Protein AF-A0A2M7IKZ6-F1 (afdb_monomer_lite)

Structure (mmCIF, N/CA/C/O backbone):
data_AF-A0A2M7IKZ6-F1
#
_entry.id   AF-A0A2M7IKZ6-F1
#
loop_
_atom_site.group_PDB
_atom_site.id
_atom_site.type_symbol
_atom_site.label_atom_id
_atom_site.label_alt_id
_atom_site.label_comp_id
_atom_site.label_asym_id
_atom_site.label_entity_id
_atom_site.label_seq_id
_atom_site.pdbx_PDB_ins_code
_atom_site.Cartn_x
_atom_site.Cartn_y
_atom_site.Cartn_z
_atom_site.occupancy
_atom_site.B_iso_or_equiv
_atom_site.auth_seq_id
_atom_site.auth_comp_id
_atom_site.auth_asym_id
_atom_site.auth_atom_id
_atom_site.pdbx_PDB_model_num
ATOM 1 N N . MET A 1 1 ? -19.968 7.261 54.915 1.00 40.41 1 MET A N 1
ATOM 2 C CA . MET A 1 1 ? -19.508 7.810 53.620 1.00 40.41 1 MET A CA 1
ATOM 3 C C . MET A 1 1 ? -20.188 7.030 52.508 1.00 40.41 1 MET A C 1
ATOM 5 O O . MET A 1 1 ? -19.862 5.868 52.312 1.00 40.41 1 MET A O 1
ATOM 9 N N . ILE A 1 2 ? -21.183 7.622 51.847 1.00 38.25 2 ILE A N 1
ATOM 10 C CA . ILE A 1 2 ? -21.883 6.994 50.720 1.00 38.25 2 ILE A CA 1
ATOM 11 C C . ILE A 1 2 ? -20.916 7.036 49.532 1.00 38.25 2 ILE A C 1
ATOM 13 O O . ILE A 1 2 ? -20.601 8.117 49.034 1.00 38.25 2 ILE A O 1
ATOM 17 N N . LYS A 1 3 ? -20.372 5.881 49.127 1.00 47.31 3 LYS A N 1
ATOM 18 C CA . LYS A 1 3 ? -19.616 5.763 47.874 1.00 47.31 3 LYS A CA 1
ATOM 19 C C . LYS A 1 3 ? -20.581 6.121 46.749 1.00 47.31 3 LYS A C 1
ATOM 21 O O . LYS A 1 3 ? -21.541 5.401 46.513 1.00 47.31 3 LYS A O 1
ATOM 26 N N . LYS A 1 4 ? -20.347 7.264 46.109 1.00 45.97 4 LYS A N 1
ATOM 27 C CA . LYS A 1 4 ? -21.078 7.697 44.920 1.00 45.97 4 LYS A CA 1
ATOM 28 C C . LYS A 1 4 ? -20.834 6.630 43.851 1.00 45.97 4 LYS A C 1
ATOM 30 O O . LYS A 1 4 ? -19.707 6.507 43.378 1.00 45.97 4 LYS A O 1
ATOM 35 N N . GLU A 1 5 ? -21.841 5.810 43.563 1.00 55.50 5 GLU A N 1
ATOM 36 C CA . GLU A 1 5 ? -21.777 4.821 42.489 1.00 55.50 5 GLU A CA 1
ATOM 37 C C . GLU A 1 5 ? -21.477 5.575 41.194 1.00 55.50 5 GLU A C 1
ATOM 39 O O . GLU A 1 5 ? -22.276 6.386 40.719 1.00 55.50 5 GLU A O 1
ATOM 44 N N . ALA A 1 6 ? -20.259 5.402 40.680 1.00 62.78 6 ALA A N 1
ATOM 45 C CA . ALA A 1 6 ? -19.897 5.930 39.381 1.00 62.78 6 ALA A CA 1
ATOM 46 C C . ALA A 1 6 ? -20.803 5.230 38.373 1.00 62.78 6 ALA A C 1
ATOM 48 O O . ALA A 1 6 ? -20.736 4.012 38.233 1.00 62.78 6 ALA A O 1
ATOM 49 N N . ASN A 1 7 ? -21.688 5.994 37.735 1.00 64.62 7 ASN A N 1
ATOM 50 C CA . ASN A 1 7 ? -22.605 5.456 36.747 1.00 64.62 7 ASN A CA 1
ATOM 51 C C . ASN A 1 7 ? -21.751 4.805 35.640 1.00 64.62 7 ASN A C 1
ATOM 53 O O . ASN A 1 7 ? -21.004 5.522 34.969 1.00 64.62 7 ASN A O 1
ATOM 57 N N . PRO A 1 8 ? -21.783 3.468 35.472 1.00 77.19 8 PRO A N 1
ATOM 58 C CA . PRO A 1 8 ? -20.866 2.775 34.571 1.00 77.19 8 PRO A CA 1
ATOM 59 C C . PRO A 1 8 ? -21.209 3.053 33.106 1.00 77.19 8 PRO A C 1
ATOM 61 O O . PRO A 1 8 ? -20.488 2.643 32.208 1.00 77.19 8 PRO A O 1
ATOM 64 N N . ILE A 1 9 ? -22.317 3.740 32.840 1.00 81.19 9 ILE A N 1
ATOM 65 C CA . ILE A 1 9 ? -22.796 4.050 31.503 1.00 81.19 9 ILE A CA 1
ATOM 66 C C . ILE A 1 9 ? -22.381 5.479 31.155 1.00 81.19 9 ILE A C 1
ATOM 68 O O . ILE A 1 9 ? -22.832 6.447 31.767 1.00 81.19 9 ILE A O 1
ATOM 72 N N . TYR A 1 10 ? -21.545 5.606 30.130 1.00 84.25 10 TYR A N 1
ATOM 73 C CA . TYR A 1 10 ? -21.246 6.870 29.479 1.00 84.25 10 TYR A CA 1
ATOM 74 C C . TYR A 1 10 ? -22.134 7.030 28.243 1.00 84.25 10 TYR A C 1
ATOM 76 O O . TYR A 1 10 ? -22.061 6.233 27.305 1.00 84.25 10 TYR A O 1
ATOM 84 N N . VAL A 1 11 ? -22.958 8.077 28.230 1.00 86.69 11 VAL A N 1
ATOM 85 C CA . VAL A 1 11 ? -23.774 8.473 27.075 1.00 86.69 11 VAL A CA 1
ATOM 86 C C . VAL A 1 11 ? -23.132 9.700 26.440 1.00 86.69 11 VAL A C 1
ATOM 88 O O . VAL A 1 11 ? -22.916 10.705 27.118 1.00 86.69 11 VAL A O 1
ATOM 91 N N . CYS A 1 12 ? -22.818 9.636 25.145 1.00 86.81 12 CYS A N 1
ATOM 92 C CA . CYS A 1 12 ? -22.283 10.789 24.431 1.00 86.81 12 CYS A CA 1
ATOM 93 C C . CYS A 1 12 ? -23.334 11.916 24.384 1.00 86.81 12 CYS A C 1
ATOM 95 O O . CYS A 1 12 ? -24.422 11.691 23.845 1.00 86.81 12 CYS A O 1
ATOM 97 N N . PRO A 1 13 ? -23.024 13.125 24.893 1.00 88.88 13 PRO A N 1
ATOM 98 C CA . PRO A 1 13 ? -23.985 14.225 24.936 1.00 88.88 13 PRO A CA 1
ATOM 99 C C . PRO A 1 13 ? -24.285 14.811 23.548 1.00 88.88 13 PRO A C 1
ATOM 101 O O . PRO A 1 13 ? -25.369 15.343 23.348 1.00 88.88 13 PRO A O 1
ATOM 104 N N . GLU A 1 14 ? -23.364 14.691 22.585 1.00 90.12 14 GLU A N 1
ATOM 105 C CA . GLU A 1 14 ? -23.515 15.274 21.240 1.00 90.12 14 GLU A CA 1
ATOM 106 C C . GLU A 1 14 ? -24.559 14.537 20.393 1.00 90.12 14 GLU A C 1
ATOM 108 O O . GLU A 1 14 ? -25.351 15.156 19.692 1.00 90.12 14 GLU A O 1
ATOM 113 N N . CYS A 1 15 ? -24.574 13.205 20.468 1.00 88.69 15 CYS A N 1
ATOM 114 C CA . CYS A 1 15 ? -25.505 12.361 19.715 1.00 88.69 15 CYS A CA 1
ATOM 115 C C . CYS A 1 15 ? -26.596 11.740 20.593 1.00 88.69 15 CYS A C 1
ATOM 117 O O . CYS A 1 15 ? -27.297 10.841 20.138 1.00 88.69 15 CYS A O 1
ATOM 119 N N . ALA A 1 16 ? -26.700 12.151 21.862 1.00 88.25 16 ALA A N 1
ATOM 120 C CA . ALA A 1 16 ? -27.622 11.583 22.849 1.00 88.25 16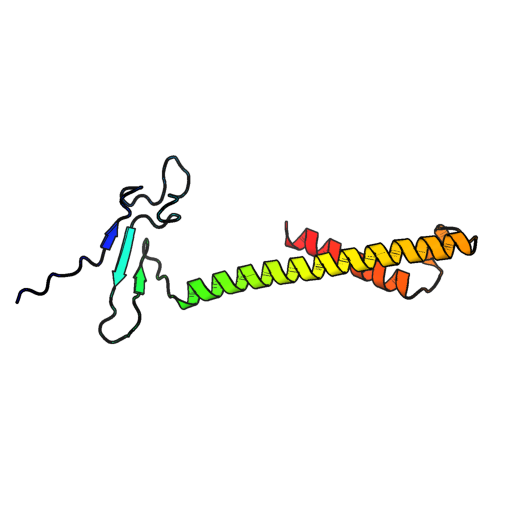 ALA A CA 1
ATOM 121 C C . ALA A 1 16 ? -27.601 10.037 22.904 1.00 88.25 16 ALA A C 1
ATOM 123 O O . ALA A 1 16 ? -28.626 9.390 23.104 1.00 88.25 16 ALA A O 1
ATOM 124 N N . GLY A 1 17 ? -26.429 9.429 22.695 1.00 84.44 17 GLY A N 1
ATOM 125 C CA . GLY A 1 17 ? -26.271 7.973 22.684 1.00 84.44 17 GLY A CA 1
ATOM 126 C C . GLY A 1 17 ? -26.544 7.268 21.348 1.00 84.44 17 GLY A C 1
ATOM 127 O O . GLY A 1 17 ? -26.278 6.073 21.244 1.00 84.44 17 GLY A O 1
ATOM 128 N N . LEU A 1 18 ? -26.997 7.973 20.308 1.00 84.94 18 LEU A N 1
ATOM 129 C CA . LEU A 1 18 ? -27.330 7.381 19.003 1.00 84.94 18 LEU A CA 1
ATOM 130 C C . LEU A 1 18 ? -26.096 6.921 18.210 1.00 84.94 18 LEU A C 1
ATOM 132 O O . LEU A 1 18 ? -26.193 6.044 17.359 1.00 84.94 18 LEU A O 1
ATOM 136 N N . GLY A 1 19 ? -24.928 7.512 18.473 1.00 85.44 19 GLY A N 1
ATOM 137 C CA . GLY A 1 19 ? -23.681 7.234 17.752 1.00 85.44 19 GLY A CA 1
ATOM 138 C C . GLY A 1 19 ? -23.575 7.928 16.391 1.00 85.44 19 GLY A C 1
ATOM 139 O O . GLY A 1 19 ? -22.467 8.100 15.892 1.00 85.44 19 GLY A O 1
ATOM 140 N N . ASN A 1 20 ? -24.676 8.424 15.832 1.00 89.81 20 ASN A N 1
ATOM 141 C CA . ASN A 1 20 ? -24.701 9.185 14.588 1.00 89.81 20 ASN A CA 1
ATOM 142 C C . ASN A 1 20 ? -25.384 10.552 14.767 1.00 89.81 20 ASN A C 1
ATOM 144 O O . ASN A 1 20 ? -26.156 10.769 15.699 1.00 89.81 20 ASN A O 1
ATOM 148 N N . ILE A 1 21 ? -25.052 11.490 13.882 1.00 89.62 21 ILE A N 1
ATOM 149 C CA . ILE A 1 21 ? -25.712 12.792 13.745 1.00 89.62 21 ILE A CA 1
ATOM 150 C C . ILE A 1 21 ? -25.925 13.003 12.245 1.00 89.62 21 ILE A C 1
ATOM 152 O O . ILE A 1 21 ? -24.968 12.992 11.473 1.00 89.62 21 ILE A O 1
ATOM 156 N N . ASN A 1 22 ? -27.181 13.165 11.817 1.00 89.44 22 ASN A N 1
ATOM 157 C CA . ASN A 1 22 ? -27.554 13.376 10.408 1.00 89.44 22 ASN A CA 1
ATOM 158 C C . ASN A 1 22 ? -27.016 12.300 9.440 1.00 89.44 22 ASN A C 1
ATOM 160 O O . ASN A 1 22 ? -26.583 12.609 8.333 1.00 89.44 22 ASN A O 1
ATOM 164 N N . GLY A 1 23 ? -27.016 11.032 9.863 1.00 86.25 23 GLY A N 1
ATOM 165 C CA . GLY A 1 23 ? -26.574 9.902 9.034 1.00 86.25 23 GLY A CA 1
ATOM 166 C C . GLY A 1 23 ? -25.055 9.734 8.909 1.00 86.25 23 GLY A C 1
ATOM 167 O O . GLY A 1 23 ? -24.611 8.765 8.300 1.00 86.25 23 GLY A O 1
ATOM 168 N N . ALA A 1 24 ? -24.260 10.619 9.513 1.00 88.25 24 ALA A N 1
ATOM 169 C CA . ALA A 1 24 ? -22.815 10.465 9.652 1.00 88.25 24 ALA A CA 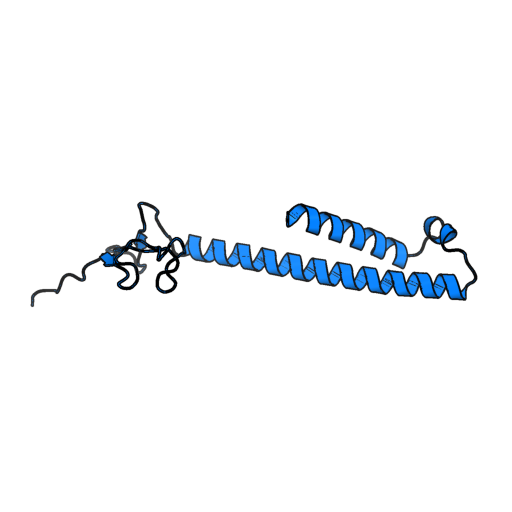1
ATOM 170 C C . ALA A 1 24 ? -22.444 10.065 11.088 1.00 88.25 24 ALA A C 1
ATOM 172 O O . ALA A 1 24 ? -23.164 10.391 12.036 1.00 88.25 24 ALA A O 1
ATOM 173 N N . ASP A 1 25 ? -21.308 9.388 11.261 1.00 90.00 25 ASP A N 1
ATOM 174 C CA . ASP A 1 25 ? -20.782 9.071 12.592 1.00 90.00 25 ASP A CA 1
ATOM 175 C C . ASP A 1 25 ? -20.585 10.356 13.409 1.00 90.00 25 ASP A C 1
ATOM 177 O O . ASP A 1 25 ? -20.019 11.347 12.933 1.00 90.00 25 ASP A O 1
ATOM 181 N N . CYS A 1 26 ? -21.043 10.341 14.662 1.00 87.12 26 CYS A N 1
ATOM 182 C CA . CYS A 1 26 ? -20.852 11.453 15.587 1.00 87.12 26 CYS A CA 1
ATOM 183 C C . CYS A 1 26 ? -19.353 11.718 15.760 1.00 87.12 26 CYS A C 1
ATOM 185 O O . CYS A 1 26 ? -18.596 10.812 16.106 1.00 87.12 26 CYS A O 1
ATOM 187 N N . LYS A 1 27 ? -18.912 12.960 15.537 1.00 88.12 27 LYS A N 1
ATOM 188 C CA . LYS A 1 27 ? -17.486 13.313 15.575 1.00 88.12 27 LYS A CA 1
ATOM 189 C C . LYS A 1 27 ? -16.902 13.209 16.982 1.00 88.12 27 LYS A C 1
ATOM 191 O O . LYS A 1 27 ? -15.735 12.846 17.112 1.00 88.12 27 LYS A O 1
ATOM 196 N N . GLN A 1 28 ? -17.695 13.470 18.024 1.00 86.12 28 GLN A N 1
ATOM 197 C CA . GLN A 1 28 ? -17.217 13.413 19.404 1.00 86.12 28 GLN A CA 1
ATOM 198 C C . GLN A 1 28 ? -17.045 11.985 19.934 1.00 86.12 28 GLN A C 1
ATOM 200 O O . GLN A 1 28 ? -16.082 11.725 20.652 1.00 86.12 28 GLN A O 1
ATOM 205 N N . CYS A 1 29 ? -17.936 11.049 19.587 1.00 82.94 29 CYS A N 1
ATOM 206 C CA . CYS A 1 29 ? -17.824 9.647 20.023 1.00 82.94 29 CYS A CA 1
ATOM 207 C C . CYS A 1 29 ? -17.373 8.671 18.927 1.00 82.94 29 CYS A C 1
ATOM 209 O O . CYS A 1 29 ? -17.266 7.478 19.195 1.00 82.94 29 CYS A O 1
ATOM 211 N N . ALA A 1 30 ? -17.109 9.149 17.709 1.00 85.69 30 ALA A N 1
ATOM 212 C CA . ALA A 1 30 ? -16.707 8.347 16.551 1.00 85.69 30 ALA A CA 1
ATOM 213 C C . ALA A 1 30 ? -17.611 7.119 16.305 1.00 85.69 30 ALA A C 1
ATOM 215 O O . ALA A 1 30 ? -17.112 6.013 16.099 1.00 85.69 30 ALA A O 1
ATOM 216 N N . GLY A 1 31 ? -18.935 7.290 16.397 1.00 83.88 31 GLY A N 1
ATOM 217 C CA . GLY A 1 31 ? -19.898 6.192 16.215 1.00 83.88 31 GLY A CA 1
ATOM 218 C C . GLY A 1 31 ? -20.297 5.448 17.499 1.00 83.88 31 GLY A C 1
ATOM 219 O O . GLY A 1 31 ? -21.235 4.650 17.488 1.00 83.88 31 GLY A O 1
ATOM 220 N N . LEU A 1 32 ? -19.616 5.693 18.626 1.00 82.94 32 LEU A N 1
ATOM 221 C CA . LEU A 1 32 ? -19.770 4.894 19.848 1.00 82.94 32 LEU A CA 1
ATOM 222 C C . LEU A 1 32 ? -21.009 5.204 20.699 1.00 82.94 32 LEU A C 1
ATOM 224 O O . LEU A 1 32 ? -21.285 4.429 21.596 1.00 82.94 32 LEU A O 1
ATOM 228 N N . GLY A 1 33 ? -21.755 6.287 20.492 1.00 85.56 33 GLY A N 1
ATOM 229 C CA . GLY A 1 33 ? -23.057 6.523 21.143 1.00 85.56 33 GLY A CA 1
ATOM 230 C C . GLY A 1 33 ? -23.094 6.333 22.672 1.00 85.56 33 GLY A C 1
ATOM 231 O O . GLY A 1 33 ? -22.861 7.281 23.424 1.00 85.56 33 GLY A O 1
ATOM 232 N N . VAL A 1 34 ? -23.426 5.118 23.124 1.00 84.06 34 VAL A N 1
ATOM 233 C CA . VAL A 1 34 ? -23.436 4.680 24.527 1.00 84.06 34 VAL A CA 1
ATOM 234 C C . VAL A 1 34 ? -22.356 3.626 24.778 1.00 84.06 34 VAL A C 1
ATOM 236 O O . VAL A 1 34 ? -22.287 2.613 24.079 1.00 84.06 34 VAL A O 1
ATOM 239 N N . VAL A 1 35 ? -21.562 3.818 25.831 1.00 82.06 35 VAL A N 1
ATOM 240 C CA . VAL A 1 35 ? -20.524 2.873 26.257 1.00 82.06 35 VAL A CA 1
ATOM 241 C C . VAL A 1 35 ? -20.727 2.507 27.722 1.00 82.06 35 VAL A C 1
ATOM 243 O O . VAL A 1 35 ? -20.859 3.380 28.574 1.00 82.06 35 VAL A O 1
ATOM 246 N N . LEU A 1 36 ? -20.718 1.213 28.026 1.00 78.56 36 LEU A N 1
ATOM 247 C CA . LEU A 1 36 ? -20.682 0.701 29.390 1.00 78.56 36 LEU A CA 1
ATOM 248 C C . LEU A 1 36 ? -19.218 0.436 29.774 1.00 78.56 36 LEU A C 1
ATOM 250 O O . LEU A 1 36 ? -18.543 -0.402 29.178 1.00 78.56 36 LEU A O 1
ATOM 254 N N . VAL A 1 37 ? -18.733 1.180 30.759 1.00 72.75 37 VAL A N 1
ATOM 255 C CA . VAL A 1 37 ? -17.411 1.081 31.371 1.00 72.75 37 VAL A CA 1
ATOM 256 C C . VAL A 1 37 ? -17.541 0.229 32.628 1.00 72.75 37 VAL A C 1
ATOM 258 O O . VAL A 1 37 ? -17.995 0.702 33.669 1.00 72.75 37 VAL A O 1
ATOM 261 N N . LEU A 1 38 ? -17.145 -1.038 32.537 1.00 68.62 38 LEU A N 1
ATOM 262 C CA . LEU A 1 38 ? -17.074 -1.917 33.700 1.00 68.62 38 LEU A CA 1
ATOM 263 C C . LEU A 1 38 ? -15.649 -1.879 34.259 1.00 68.62 38 LEU A C 1
ATOM 265 O O . LEU A 1 38 ? -14.687 -2.267 33.593 1.00 68.62 38 LEU A O 1
ATOM 269 N N . GLU A 1 39 ? -15.510 -1.410 35.500 1.00 62.66 39 GLU A N 1
ATOM 270 C CA . GLU A 1 39 ? -14.329 -1.723 36.307 1.00 62.66 39 GLU A CA 1
ATOM 271 C C . GLU A 1 39 ? -14.452 -3.185 36.739 1.00 62.66 39 GLU A C 1
ATOM 273 O O . GLU A 1 39 ? -15.261 -3.533 37.600 1.00 62.66 39 GLU A O 1
ATOM 278 N N . ALA A 1 40 ? -13.690 -4.065 36.089 1.00 55.84 40 ALA A N 1
ATOM 279 C CA . ALA A 1 40 ? -13.656 -5.471 36.450 1.00 55.84 40 ALA A CA 1
ATOM 280 C C . ALA A 1 40 ? -13.017 -5.602 37.840 1.00 55.84 40 ALA A C 1
ATOM 282 O O . ALA A 1 40 ? -11.816 -5.398 38.018 1.00 55.84 40 ALA A O 1
ATOM 283 N N . VAL A 1 41 ? -13.833 -5.930 38.843 1.00 47.62 41 VAL A N 1
ATOM 284 C CA . VAL A 1 41 ? -13.397 -6.155 40.226 1.00 47.62 41 VAL A CA 1
ATOM 285 C C . VAL A 1 41 ? -12.331 -7.259 40.233 1.00 47.62 41 VAL A C 1
ATOM 287 O O . VAL A 1 41 ? -12.643 -8.429 40.043 1.00 47.62 41 VAL A O 1
ATOM 290 N N . GLY A 1 42 ? -11.062 -6.876 40.413 1.00 48.47 42 GLY A N 1
ATOM 291 C CA . GLY A 1 42 ? -9.913 -7.791 40.485 1.00 48.47 42 GLY A CA 1
ATOM 292 C C . GLY A 1 42 ? -8.919 -7.714 39.318 1.00 48.47 42 GLY A C 1
ATOM 293 O O . GLY A 1 42 ? -7.802 -8.208 39.456 1.00 48.47 42 GLY A O 1
ATOM 294 N N . LEU A 1 43 ? -9.254 -7.047 38.211 1.00 46.44 43 LEU A N 1
ATOM 295 C CA . LEU A 1 43 ? -8.336 -6.784 37.098 1.00 46.44 43 LEU A CA 1
ATOM 296 C C . LEU A 1 43 ? -8.073 -5.277 37.015 1.00 46.44 43 LEU A C 1
ATOM 298 O O . LEU A 1 43 ? -8.994 -4.471 37.014 1.00 46.44 43 LEU A O 1
ATOM 302 N N . LYS A 1 44 ? -6.800 -4.873 36.927 1.00 55.97 44 LYS A N 1
ATOM 303 C CA . LYS A 1 44 ? -6.390 -3.458 36.781 1.00 55.97 44 LYS A CA 1
ATOM 304 C C . LYS A 1 44 ? -6.894 -2.786 35.489 1.00 55.97 44 LYS A C 1
ATOM 306 O O . LYS A 1 44 ? -6.626 -1.604 35.283 1.00 55.97 44 LYS A O 1
ATOM 311 N N . GLU A 1 45 ? -7.582 -3.512 34.613 1.00 57.06 45 GLU A N 1
ATOM 312 C CA . GLU A 1 45 ? -7.997 -3.041 33.296 1.00 57.06 45 GLU A CA 1
ATOM 313 C C . GLU A 1 45 ? -9.503 -2.759 33.250 1.00 57.06 45 GLU A C 1
ATOM 315 O O . GLU A 1 45 ? -10.321 -3.532 33.746 1.00 57.06 45 GLU A O 1
ATOM 320 N N . LYS A 1 46 ? -9.867 -1.622 32.646 1.00 64.88 46 LYS A N 1
ATOM 321 C CA . LYS A 1 46 ? -11.259 -1.215 32.425 1.00 64.88 46 LYS A CA 1
ATOM 322 C C . LYS A 1 46 ? -11.773 -1.868 31.148 1.00 64.88 46 LYS A C 1
ATOM 324 O O . LYS A 1 46 ? -11.180 -1.675 30.086 1.00 64.88 46 LYS A O 1
ATOM 329 N N . GLU A 1 47 ? -12.876 -2.602 31.235 1.00 67.62 47 GLU A N 1
ATOM 330 C CA . GLU A 1 47 ? -13.532 -3.174 30.062 1.00 67.62 47 GLU A CA 1
ATOM 331 C C . GLU A 1 47 ? -14.584 -2.203 29.514 1.00 67.62 47 GLU A C 1
ATOM 333 O O . GLU A 1 47 ? -15.378 -1.629 30.263 1.00 67.62 47 GLU A O 1
ATOM 338 N N . LEU A 1 48 ? -14.596 -2.026 28.190 1.00 69.00 48 LEU A N 1
ATOM 339 C CA . LEU A 1 48 ? -15.561 -1.184 27.486 1.00 69.00 48 LEU A CA 1
ATOM 340 C C . LEU A 1 48 ? -16.509 -2.066 26.666 1.00 69.00 48 LEU A C 1
ATOM 342 O O . LEU A 1 48 ? -16.083 -2.872 25.832 1.00 69.00 48 LEU A O 1
ATOM 346 N N . TYR A 1 49 ? -17.804 -1.888 26.892 1.00 69.19 49 TYR A N 1
ATOM 347 C CA . TYR A 1 49 ? -18.884 -2.590 26.212 1.00 69.19 49 TYR A CA 1
ATOM 348 C C . TYR A 1 49 ? -19.696 -1.595 25.376 1.00 69.19 49 TYR A C 1
ATOM 350 O O . TYR A 1 49 ? -20.104 -0.546 25.868 1.00 69.19 49 TYR A O 1
ATOM 358 N N . TYR A 1 50 ? -19.948 -1.936 24.113 1.00 73.12 50 TYR A N 1
ATOM 359 C CA . TYR A 1 50 ? -20.756 -1.148 23.174 1.00 73.12 50 TYR A CA 1
ATOM 360 C C . TYR A 1 50 ? -21.652 -2.110 22.376 1.00 73.12 50 TYR A C 1
ATOM 362 O O . TYR A 1 50 ? -21.136 -3.063 21.792 1.00 73.12 50 TYR A O 1
ATOM 370 N N . TRP A 1 51 ? -22.981 -1.913 22.393 1.00 68.81 51 TRP A N 1
ATOM 371 C CA . TRP A 1 51 ? -24.007 -2.733 21.697 1.00 68.81 51 TRP A CA 1
ATOM 372 C C . TRP A 1 51 ? -23.771 -4.254 21.759 1.00 68.81 51 TRP A C 1
ATOM 374 O O . TRP A 1 51 ? -23.834 -4.961 20.754 1.00 68.81 51 TRP A O 1
ATOM 384 N N . GLY A 1 52 ? -23.424 -4.766 22.944 1.00 62.97 52 GLY A N 1
ATOM 385 C CA . GLY A 1 52 ? -23.183 -6.198 23.159 1.00 62.97 52 GLY A CA 1
ATOM 386 C C . GLY A 1 52 ? -21.854 -6.735 22.608 1.00 62.97 52 GLY A C 1
ATOM 387 O O . GLY A 1 52 ? -21.589 -7.931 22.718 1.00 62.97 52 GLY A O 1
ATOM 388 N N . ARG A 1 53 ? -20.975 -5.889 22.054 1.00 59.47 53 ARG A N 1
ATOM 389 C CA . ARG A 1 53 ? -19.617 -6.280 21.646 1.00 59.47 53 ARG A CA 1
ATOM 390 C C . ARG A 1 53 ? -18.592 -5.870 22.704 1.00 59.47 53 ARG A C 1
ATOM 392 O O . ARG A 1 53 ? -18.503 -4.707 23.090 1.00 59.47 53 ARG A O 1
ATOM 399 N N . LYS A 1 54 ? -17.780 -6.843 23.134 1.00 62.81 54 LYS A N 1
ATOM 400 C CA . LYS A 1 54 ? -16.626 -6.634 24.021 1.00 62.81 54 LYS A CA 1
ATOM 401 C C . LYS A 1 54 ? -15.482 -5.978 23.246 1.00 62.81 54 LYS A C 1
ATOM 403 O O . LYS A 1 54 ? -14.898 -6.608 22.356 1.00 62.81 54 LYS A O 1
ATOM 408 N N . LEU A 1 55 ? -15.142 -4.737 23.585 1.00 66.81 55 LEU A N 1
ATOM 409 C CA . LEU A 1 55 ? -13.940 -4.062 23.097 1.00 66.81 55 LEU A CA 1
ATOM 410 C C . LEU A 1 55 ? -12.813 -4.288 24.106 1.00 66.81 55 LEU A C 1
ATOM 412 O O . LEU A 1 55 ? -12.601 -3.502 25.022 1.00 66.81 55 LEU A O 1
ATOM 416 N N . SER A 1 56 ? -12.079 -5.387 23.925 1.00 73.00 56 SER A N 1
ATOM 417 C CA . SER A 1 56 ? -10.807 -5.569 24.625 1.00 73.00 56 SER A CA 1
ATOM 418 C C . SER A 1 56 ? -9.780 -4.583 24.068 1.00 73.00 56 SER A C 1
ATOM 420 O O . SER A 1 56 ? -9.682 -4.407 22.847 1.00 73.00 56 SER A O 1
ATOM 422 N N . TYR A 1 57 ? -8.987 -3.975 24.950 1.00 76.19 57 TYR A N 1
ATOM 423 C CA . TYR A 1 57 ? -7.874 -3.102 24.578 1.00 76.19 57 TYR A CA 1
ATOM 424 C C . TYR A 1 57 ? -6.947 -3.758 23.539 1.00 76.19 57 TYR A C 1
ATOM 426 O O . TYR A 1 57 ? -6.551 -3.115 22.564 1.00 76.19 57 TYR A O 1
ATOM 434 N N . PHE A 1 58 ? -6.707 -5.069 23.663 1.00 74.62 58 PHE A N 1
ATOM 435 C CA . PHE A 1 58 ? -5.912 -5.845 22.709 1.00 74.62 58 PHE A CA 1
ATOM 436 C C . PHE A 1 58 ? -6.485 -5.814 21.288 1.00 74.62 58 PHE A C 1
ATOM 438 O O . PHE A 1 58 ? -5.733 -5.599 20.340 1.00 74.62 58 PHE A O 1
ATOM 445 N N . LYS A 1 59 ? -7.812 -5.914 21.128 1.00 73.94 59 LYS A N 1
ATOM 446 C CA . LYS A 1 59 ? -8.464 -5.844 19.806 1.00 73.94 59 LYS A CA 1
ATOM 447 C C . LYS A 1 59 ? -8.345 -4.462 19.168 1.00 73.94 59 LYS A C 1
ATO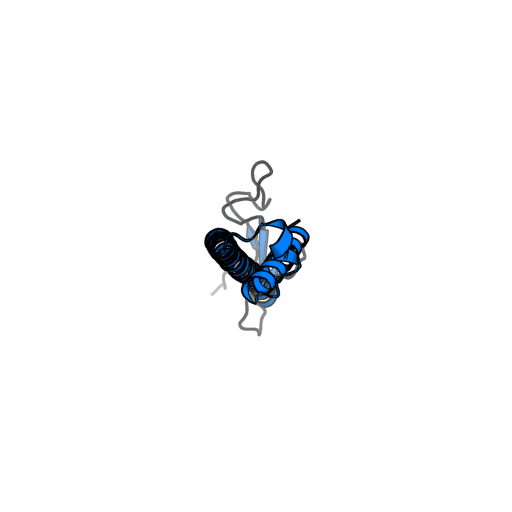M 449 O O . LYS A 1 59 ? -8.234 -4.343 17.949 1.00 73.94 59 LYS A O 1
ATOM 454 N N . ILE A 1 60 ? -8.372 -3.400 19.974 1.00 79.19 60 ILE A N 1
ATOM 455 C CA . ILE A 1 60 ? -8.163 -2.030 19.479 1.00 79.19 60 ILE A CA 1
ATOM 456 C C . ILE A 1 60 ? -6.719 -1.875 18.987 1.00 79.19 60 ILE A C 1
ATOM 458 O O . ILE A 1 60 ? -6.473 -1.280 17.934 1.00 79.19 60 ILE A O 1
ATOM 462 N N . LEU A 1 61 ? -5.764 -2.428 19.734 1.00 81.94 61 LEU A N 1
ATOM 463 C CA . LEU A 1 61 ? -4.342 -2.345 19.422 1.00 81.94 61 LEU A CA 1
ATOM 464 C C . LEU A 1 61 ? -3.972 -3.174 18.182 1.00 81.94 61 LEU A C 1
ATOM 466 O O . LEU A 1 61 ? -3.218 -2.697 17.334 1.00 81.94 61 LEU A O 1
ATOM 470 N N . GLU A 1 62 ? -4.568 -4.356 18.035 1.00 86.19 62 GLU A N 1
ATOM 471 C CA . GLU A 1 62 ? -4.453 -5.224 16.860 1.00 86.19 62 GLU A CA 1
ATOM 472 C C . GLU A 1 62 ? -4.933 -4.511 15.592 1.00 86.19 62 GLU A C 1
ATOM 474 O O . GLU A 1 62 ? -4.154 -4.335 14.656 1.00 86.19 62 GLU A O 1
ATOM 479 N N . LYS A 1 63 ? -6.150 -3.951 15.604 1.00 80.12 63 LYS A N 1
ATOM 480 C CA . LYS A 1 63 ? -6.683 -3.189 14.460 1.00 80.12 63 LYS A CA 1
ATOM 481 C C . LYS A 1 63 ? -5.816 -1.988 14.082 1.00 80.12 63 LYS A C 1
ATOM 483 O O . LYS A 1 63 ? -5.628 -1.695 12.898 1.00 80.12 63 LYS A O 1
ATOM 488 N N . ARG A 1 64 ? -5.266 -1.268 15.070 1.00 85.19 64 ARG A N 1
ATOM 489 C CA . ARG A 1 64 ? -4.329 -0.159 14.807 1.00 85.19 64 ARG A CA 1
ATOM 490 C C . ARG A 1 64 ? -3.035 -0.658 14.164 1.00 85.19 64 ARG A C 1
ATOM 492 O O . ARG A 1 64 ? -2.519 0.005 13.262 1.00 85.19 64 ARG A O 1
ATOM 499 N N . ARG A 1 65 ? -2.518 -1.810 14.602 1.00 87.31 65 ARG A N 1
ATOM 500 C CA . ARG A 1 65 ? -1.307 -2.426 14.048 1.00 87.31 65 ARG A CA 1
ATOM 501 C C . ARG A 1 65 ? -1.533 -2.900 12.615 1.00 87.31 65 ARG A C 1
ATOM 503 O O . ARG A 1 65 ? -0.725 -2.560 11.757 1.00 87.31 65 ARG A O 1
ATOM 510 N N . GLU A 1 66 ? -2.639 -3.581 12.333 1.00 89.12 66 GLU A N 1
ATOM 511 C CA . GLU A 1 66 ? -2.995 -4.017 10.976 1.00 89.12 66 GLU A CA 1
ATOM 512 C C . GLU A 1 66 ? -3.067 -2.845 9.996 1.00 89.12 66 GLU A C 1
ATOM 514 O O . GLU A 1 66 ? -2.477 -2.896 8.914 1.00 89.12 66 GLU A O 1
ATOM 519 N N . ARG A 1 67 ? -3.734 -1.748 10.389 1.00 86.81 67 ARG A N 1
ATOM 520 C CA . ARG A 1 67 ? -3.821 -0.544 9.551 1.00 86.81 67 ARG A CA 1
ATOM 521 C C . ARG A 1 67 ? -2.436 0.052 9.291 1.00 86.81 67 ARG A C 1
ATOM 523 O O . ARG A 1 67 ? -2.141 0.418 8.157 1.00 86.81 67 ARG A O 1
ATOM 530 N N . ARG A 1 68 ? -1.567 0.108 10.307 1.00 88.62 68 ARG A N 1
ATOM 531 C CA . ARG A 1 68 ? -0.199 0.627 10.157 1.00 88.62 68 ARG A CA 1
ATOM 532 C C . ARG A 1 68 ? 0.658 -0.262 9.254 1.00 88.62 68 ARG A C 1
ATOM 534 O O . ARG A 1 68 ? 1.344 0.266 8.389 1.00 88.62 68 ARG A O 1
ATOM 541 N N . ILE A 1 69 ? 0.589 -1.585 9.414 1.00 91.25 69 ILE A N 1
ATOM 542 C CA . ILE A 1 69 ? 1.315 -2.542 8.562 1.00 91.25 69 ILE A CA 1
ATOM 543 C C . ILE A 1 69 ? 0.868 -2.400 7.108 1.00 91.25 69 ILE A C 1
ATOM 545 O O . ILE A 1 69 ? 1.709 -2.355 6.218 1.00 91.25 69 ILE A O 1
ATOM 549 N N . ARG A 1 70 ? -0.440 -2.269 6.856 1.00 87.94 70 ARG A N 1
ATOM 550 C CA . ARG A 1 70 ? -0.960 -2.074 5.497 1.00 87.94 70 ARG A CA 1
ATOM 551 C C . ARG A 1 70 ? -0.417 -0.796 4.856 1.00 87.94 70 ARG A C 1
ATOM 553 O O . ARG A 1 70 ? 0.040 -0.844 3.722 1.00 87.94 70 ARG A O 1
ATOM 560 N N . VAL A 1 71 ? -0.428 0.319 5.588 1.00 89.50 71 VAL A N 1
ATOM 561 C CA . VAL A 1 71 ? 0.121 1.595 5.100 1.00 89.50 71 VAL A CA 1
ATOM 562 C C . VAL A 1 71 ? 1.623 1.485 4.831 1.00 89.50 71 VAL A C 1
ATOM 564 O O . VAL A 1 71 ? 2.077 1.928 3.782 1.00 89.50 71 VAL A O 1
ATOM 567 N N . LEU A 1 72 ? 2.382 0.854 5.732 1.00 93.19 72 LEU A N 1
ATOM 568 C CA . LEU A 1 72 ? 3.823 0.651 5.556 1.00 93.19 72 LEU A CA 1
ATOM 569 C C . LEU A 1 72 ? 4.141 -0.217 4.336 1.00 93.19 72 LEU A C 1
ATOM 571 O O . LEU A 1 72 ? 4.989 0.161 3.536 1.00 93.19 72 LEU A O 1
ATOM 575 N N . LEU A 1 73 ? 3.448 -1.346 4.164 1.00 90.06 73 LEU A N 1
ATOM 576 C CA . LEU A 1 73 ? 3.628 -2.207 2.994 1.00 90.06 73 LEU A CA 1
ATOM 577 C C . LEU A 1 73 ? 3.305 -1.456 1.700 1.00 90.06 73 LEU A C 1
ATOM 579 O O . LEU A 1 73 ? 4.094 -1.510 0.765 1.00 90.06 73 LEU A O 1
ATOM 583 N N . ASN A 1 74 ? 2.196 -0.715 1.659 1.00 87.94 74 ASN A N 1
ATOM 584 C CA . ASN A 1 74 ? 1.835 0.072 0.481 1.00 87.94 74 ASN A CA 1
ATOM 585 C C . ASN A 1 74 ? 2.886 1.148 0.168 1.00 87.94 74 ASN A C 1
ATOM 587 O O . ASN A 1 74 ? 3.245 1.326 -0.991 1.00 87.94 74 ASN A O 1
ATOM 591 N N . ALA A 1 75 ? 3.417 1.827 1.189 1.00 92.25 75 ALA A N 1
ATOM 592 C CA . ALA A 1 75 ? 4.468 2.824 1.012 1.00 92.25 75 ALA A CA 1
ATOM 593 C C . ALA A 1 75 ? 5.777 2.209 0.484 1.00 92.25 75 ALA A C 1
ATOM 595 O O . ALA A 1 75 ? 6.384 2.759 -0.430 1.00 92.25 75 ALA A O 1
ATOM 596 N N . LEU A 1 76 ? 6.196 1.056 1.019 1.00 93.25 76 LEU A N 1
ATOM 597 C CA . LEU A 1 76 ? 7.398 0.353 0.558 1.00 93.25 76 LEU A CA 1
ATOM 598 C C . LEU A 1 76 ? 7.271 -0.108 -0.896 1.00 93.25 76 LEU A C 1
ATOM 600 O O . LEU A 1 76 ? 8.192 0.090 -1.684 1.00 93.25 76 LEU A O 1
ATOM 604 N N . LEU A 1 77 ? 6.127 -0.691 -1.254 1.00 89.19 77 LEU A N 1
ATOM 605 C CA . LEU A 1 77 ? 5.875 -1.160 -2.615 1.00 89.19 77 LEU A CA 1
ATOM 606 C C . LEU A 1 77 ? 5.812 0.019 -3.602 1.00 89.19 77 LEU A C 1
ATOM 608 O O . LEU A 1 77 ? 6.387 -0.069 -4.678 1.00 89.19 77 LEU A O 1
ATOM 612 N N . PHE A 1 78 ? 5.236 1.159 -3.204 1.00 88.81 78 PHE A N 1
ATOM 613 C CA . PHE A 1 78 ? 5.253 2.382 -4.014 1.00 88.81 78 PHE A CA 1
ATOM 614 C C . PHE A 1 78 ? 6.674 2.912 -4.271 1.00 88.81 78 PHE A C 1
ATOM 616 O O . PHE A 1 78 ? 7.013 3.276 -5.395 1.00 88.81 78 PHE A O 1
ATOM 623 N N . ILE A 1 79 ? 7.534 2.925 -3.245 1.00 93.19 79 ILE A N 1
ATOM 624 C CA . ILE A 1 79 ? 8.949 3.301 -3.404 1.00 93.19 79 ILE A CA 1
ATOM 625 C C . ILE A 1 79 ? 9.655 2.331 -4.361 1.00 93.19 79 ILE A C 1
ATOM 627 O O . ILE A 1 79 ? 10.444 2.761 -5.200 1.00 93.19 79 ILE A O 1
ATOM 631 N N . PHE A 1 80 ? 9.355 1.034 -4.269 1.00 92.75 80 PHE A N 1
ATOM 632 C CA . PHE A 1 80 ? 9.909 0.025 -5.168 1.00 92.75 80 PHE A CA 1
ATOM 633 C C . PHE A 1 80 ? 9.493 0.255 -6.631 1.00 92.75 80 PHE A C 1
ATOM 635 O O . PHE A 1 80 ? 10.352 0.234 -7.514 1.00 92.75 80 PHE A O 1
ATOM 642 N N . GLY A 1 81 ? 8.215 0.561 -6.879 1.00 89.62 81 GLY A N 1
ATOM 643 C CA . GLY A 1 81 ? 7.710 0.956 -8.198 1.00 89.62 81 GLY A CA 1
ATOM 644 C C . GLY A 1 81 ? 8.429 2.189 -8.758 1.00 89.62 81 GLY A C 1
ATOM 645 O O . GLY A 1 81 ? 8.901 2.173 -9.896 1.00 89.62 81 GLY A O 1
ATOM 646 N N . LEU A 1 82 ? 8.631 3.228 -7.935 1.00 92.31 82 LEU A N 1
ATOM 647 C CA . LEU A 1 82 ? 9.388 4.428 -8.326 1.00 92.31 82 LEU A CA 1
ATOM 648 C C . LEU A 1 82 ? 10.838 4.116 -8.717 1.00 92.31 82 LEU A C 1
ATOM 650 O O . LEU A 1 82 ? 11.327 4.631 -9.723 1.00 92.31 82 LEU A O 1
ATOM 654 N N . ILE A 1 83 ? 11.529 3.273 -7.947 1.00 94.81 83 ILE A N 1
ATOM 655 C CA . ILE A 1 83 ? 12.906 2.864 -8.258 1.00 94.81 83 ILE A CA 1
ATOM 656 C C . ILE A 1 83 ? 12.944 2.103 -9.587 1.00 94.81 83 ILE A C 1
ATOM 658 O O . ILE A 1 83 ? 13.768 2.419 -10.446 1.00 94.81 83 ILE A O 1
ATOM 662 N N . GLY A 1 84 ? 12.040 1.141 -9.787 1.00 91.25 84 GLY A N 1
ATOM 663 C CA . GLY A 1 84 ? 11.953 0.390 -11.039 1.00 91.25 84 GLY A CA 1
ATOM 664 C C . GLY A 1 84 ? 11.667 1.284 -12.247 1.00 91.25 84 GLY A C 1
ATOM 665 O O . GLY A 1 84 ? 12.284 1.123 -13.299 1.00 91.25 84 GLY A O 1
ATOM 666 N N . PHE A 1 85 ? 10.812 2.295 -12.084 1.00 91.44 85 PHE A N 1
ATOM 667 C CA . PHE A 1 85 ? 10.533 3.286 -13.122 1.00 91.44 85 PHE A CA 1
ATOM 668 C C . PHE A 1 85 ? 11.764 4.134 -13.484 1.00 91.44 85 PHE A C 1
ATOM 670 O O . PHE A 1 85 ? 12.047 4.348 -14.663 1.00 91.44 85 PHE A O 1
ATOM 677 N N . LEU A 1 86 ? 12.547 4.576 -12.496 1.00 95.06 86 LEU A N 1
ATOM 678 C CA . LEU A 1 86 ? 13.7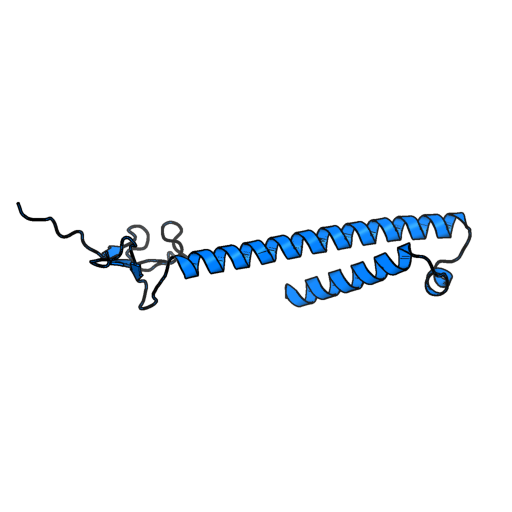97 5.303 -12.750 1.00 95.06 86 LEU A CA 1
ATOM 679 C C . LEU A 1 86 ? 14.832 4.432 -13.478 1.00 95.06 86 LEU A C 1
ATOM 681 O O . LEU A 1 86 ? 15.519 4.914 -14.383 1.00 95.06 86 LEU A O 1
ATOM 685 N N . LEU A 1 87 ? 14.925 3.146 -13.125 1.00 92.75 87 LEU A N 1
ATOM 686 C CA . LEU A 1 87 ? 15.801 2.195 -13.813 1.00 92.75 87 LEU A CA 1
ATOM 687 C C . LEU A 1 87 ? 15.377 1.959 -15.265 1.00 92.75 87 LEU A C 1
ATOM 689 O O . LEU A 1 87 ? 16.247 1.857 -16.129 1.00 92.75 87 LEU A O 1
ATOM 693 N N . LEU A 1 88 ? 14.073 1.949 -15.557 1.00 90.44 88 LEU A N 1
ATOM 694 C CA . LEU A 1 88 ? 13.577 1.903 -16.933 1.00 90.44 88 LEU A CA 1
ATOM 695 C C . LEU A 1 88 ? 14.045 3.119 -17.735 1.00 90.44 88 LEU A C 1
ATOM 697 O O . LEU A 1 88 ? 14.567 2.954 -18.832 1.00 90.44 88 LEU A O 1
ATOM 701 N N . ILE A 1 89 ? 13.888 4.333 -17.194 1.00 93.19 89 ILE A N 1
ATOM 702 C CA . ILE A 1 89 ? 14.331 5.564 -17.872 1.00 93.19 89 ILE A CA 1
ATOM 703 C C . ILE A 1 89 ? 15.819 5.474 -18.210 1.00 93.19 89 ILE A C 1
ATOM 705 O O . ILE A 1 89 ? 16.218 5.791 -19.332 1.00 93.19 89 ILE A O 1
ATOM 709 N N . LYS A 1 90 ? 16.632 5.003 -17.260 1.00 93.06 90 LYS A N 1
ATOM 710 C CA . LYS A 1 90 ? 18.060 4.784 -17.484 1.00 93.06 90 LYS A CA 1
ATOM 711 C C . LYS A 1 90 ? 18.312 3.757 -18.592 1.00 93.06 90 LYS A C 1
ATOM 713 O O . LYS A 1 90 ? 19.064 4.052 -19.513 1.00 93.06 90 LYS A O 1
ATOM 718 N N . ALA A 1 91 ? 17.654 2.599 -18.548 1.00 91.00 91 ALA A N 1
ATOM 719 C CA . ALA A 1 91 ? 17.810 1.563 -19.568 1.00 91.00 91 ALA A CA 1
ATOM 720 C C . ALA A 1 91 ? 17.444 2.080 -20.971 1.00 91.00 91 ALA A C 1
ATOM 722 O O . ALA A 1 91 ? 18.170 1.836 -21.931 1.00 91.00 91 ALA A O 1
ATOM 723 N N . LEU A 1 92 ? 16.364 2.860 -21.089 1.00 90.81 92 LEU A N 1
ATOM 724 C CA . LEU A 1 92 ? 15.953 3.486 -22.349 1.00 90.81 92 LEU A CA 1
ATOM 725 C C . LEU A 1 92 ? 16.982 4.503 -22.859 1.00 90.81 92 LEU A C 1
ATOM 727 O O . LEU A 1 92 ? 17.223 4.582 -24.065 1.00 90.81 92 LEU A O 1
ATOM 731 N N . TYR A 1 93 ? 17.592 5.276 -21.958 1.00 93.69 93 TYR A N 1
ATOM 732 C CA . TYR A 1 93 ? 18.657 6.213 -22.307 1.00 93.69 93 TYR A CA 1
ATOM 733 C C . TYR A 1 93 ? 19.899 5.481 -22.830 1.00 93.69 93 TYR A C 1
ATOM 735 O O . TYR A 1 93 ? 20.418 5.840 -23.889 1.00 93.69 93 TYR A O 1
ATOM 743 N N . ASP A 1 94 ? 20.319 4.419 -22.140 1.00 91.12 94 ASP A N 1
ATOM 744 C CA . ASP A 1 94 ? 21.463 3.597 -22.533 1.00 91.12 94 ASP A CA 1
ATOM 745 C C . ASP A 1 94 ? 21.227 2.956 -23.915 1.00 91.12 94 ASP A C 1
ATOM 747 O O . ASP A 1 94 ? 22.071 3.095 -24.803 1.00 91.12 94 ASP A O 1
ATOM 751 N N . LEU A 1 95 ? 20.046 2.369 -24.160 1.00 90.75 95 LEU A N 1
ATOM 752 C CA . LEU A 1 95 ? 19.662 1.819 -25.471 1.00 90.75 95 LEU A CA 1
ATOM 753 C C . LEU A 1 95 ? 19.697 2.874 -26.583 1.00 90.75 95 LEU A C 1
ATOM 755 O O . LEU A 1 95 ? 20.262 2.633 -27.652 1.00 90.75 95 LEU A O 1
ATOM 759 N N . LYS A 1 96 ? 19.129 4.058 -26.320 1.00 92.56 96 LYS A N 1
ATOM 760 C CA . LYS A 1 96 ? 19.118 5.162 -27.284 1.00 92.56 96 LYS A CA 1
ATOM 761 C C . LYS A 1 96 ? 20.536 5.623 -27.615 1.00 92.56 96 LYS A C 1
ATOM 763 O O . LYS A 1 96 ? 20.831 5.872 -28.780 1.00 92.56 96 LYS A O 1
ATOM 768 N N . SER A 1 97 ? 21.411 5.723 -26.614 1.00 93.75 97 SER A N 1
ATOM 769 C CA . SER A 1 97 ? 22.812 6.108 -26.820 1.00 93.75 97 SER A CA 1
ATOM 770 C C . SER A 1 97 ? 23.616 5.063 -27.599 1.00 93.75 97 SER A C 1
ATOM 772 O O . SER A 1 97 ? 24.508 5.427 -28.359 1.00 93.75 97 SER A O 1
ATOM 774 N N . ALA A 1 98 ? 23.253 3.784 -27.481 1.00 92.69 98 ALA A N 1
ATOM 775 C CA . ALA A 1 98 ? 23.854 2.687 -28.231 1.00 92.69 98 ALA A CA 1
ATOM 776 C C . ALA A 1 98 ? 23.308 2.546 -29.668 1.00 92.69 98 ALA A C 1
ATOM 778 O O . ALA A 1 98 ? 23.793 1.708 -30.424 1.00 92.69 98 ALA A O 1
ATOM 779 N N . GLY A 1 99 ? 22.299 3.340 -30.056 1.00 94.06 99 GLY A N 1
ATOM 780 C CA . GLY A 1 99 ? 21.651 3.248 -31.370 1.00 94.06 99 GLY A CA 1
ATOM 781 C C . GLY A 1 99 ? 20.802 1.986 -31.554 1.00 94.06 99 GLY A C 1
ATOM 782 O O . GLY A 1 99 ? 20.484 1.618 -32.683 1.00 94.06 99 GLY A O 1
ATOM 783 N N . ILE A 1 100 ? 20.446 1.318 -30.456 1.00 91.12 100 ILE A N 1
ATOM 784 C CA . ILE A 1 100 ? 19.669 0.080 -30.462 1.00 91.12 100 ILE A CA 1
ATOM 785 C C . ILE A 1 100 ? 18.175 0.426 -30.451 1.00 91.12 100 ILE A C 1
ATOM 787 O O . ILE A 1 100 ? 17.735 1.336 -29.741 1.00 91.12 100 ILE A O 1
ATOM 791 N N . GLY A 1 101 ? 17.376 -0.298 -31.237 1.00 90.88 101 GLY A N 1
ATOM 792 C CA . GLY A 1 101 ? 15.929 -0.111 -31.281 1.00 90.88 101 GLY A CA 1
ATOM 793 C C . GLY A 1 101 ? 15.239 -0.558 -29.988 1.00 90.88 101 GLY A C 1
ATOM 794 O O . GLY A 1 101 ? 15.674 -1.489 -29.317 1.00 90.88 101 GLY A O 1
ATOM 795 N N . LEU A 1 102 ? 14.098 0.057 -29.653 1.00 85.81 102 LEU A N 1
ATOM 796 C CA . LEU A 1 102 ? 13.300 -0.337 -28.478 1.00 85.81 102 LEU A CA 1
ATOM 797 C C . LEU A 1 102 ? 12.822 -1.797 -28.535 1.00 85.81 102 LEU A C 1
ATOM 799 O O . LEU A 1 102 ? 12.666 -2.432 -27.496 1.00 85.81 102 LEU A O 1
ATOM 803 N N . ALA A 1 103 ? 12.606 -2.331 -29.741 1.00 86.75 103 ALA A N 1
ATOM 804 C CA . ALA A 1 103 ? 12.183 -3.716 -29.944 1.00 86.75 103 ALA A CA 1
ATOM 805 C C . ALA A 1 103 ? 13.226 -4.729 -29.439 1.00 86.75 103 ALA A C 1
ATOM 807 O O . ALA A 1 103 ? 12.864 -5.801 -28.954 1.00 86.75 103 ALA A O 1
ATOM 808 N N . ASP A 1 104 ? 14.509 -4.366 -29.472 1.00 86.31 104 ASP A N 1
ATOM 809 C CA . ASP A 1 104 ? 15.597 -5.242 -29.041 1.00 86.31 104 ASP A CA 1
ATOM 810 C C . ASP A 1 104 ? 15.719 -5.314 -27.512 1.00 86.31 104 ASP A C 1
ATOM 812 O O . ASP A 1 104 ? 16.368 -6.219 -26.986 1.00 86.31 104 ASP A O 1
ATOM 816 N N . MET A 1 105 ? 15.039 -4.425 -26.774 1.00 82.56 105 MET A N 1
ATOM 817 C CA . MET A 1 105 ? 15.042 -4.408 -25.306 1.00 82.56 105 MET A CA 1
ATOM 818 C C . MET A 1 105 ? 14.546 -5.730 -24.699 1.00 82.56 105 MET A C 1
ATOM 820 O O . MET A 1 105 ? 14.964 -6.095 -23.603 1.00 82.56 105 MET A O 1
ATOM 824 N N . ILE A 1 106 ? 13.678 -6.459 -25.410 1.00 84.19 106 ILE A N 1
ATOM 825 C CA . ILE A 1 106 ? 13.151 -7.763 -24.973 1.00 84.19 106 ILE A CA 1
ATOM 826 C C . ILE A 1 106 ? 14.221 -8.860 -25.081 1.00 84.19 106 ILE A C 1
ATOM 828 O O . ILE A 1 106 ? 14.255 -9.776 -24.261 1.00 84.19 106 ILE A O 1
ATOM 832 N N . ASN A 1 107 ? 15.112 -8.759 -26.069 1.00 88.25 107 ASN A N 1
ATOM 833 C CA . ASN A 1 107 ? 16.135 -9.769 -26.344 1.00 88.25 107 ASN A CA 1
ATOM 834 C C . ASN A 1 107 ? 17.449 -9.498 -25.601 1.00 88.25 107 ASN A C 1
ATOM 836 O O . ASN A 1 107 ? 18.249 -10.413 -25.389 1.00 88.25 107 ASN A O 1
ATOM 840 N N . ILE A 1 108 ? 17.680 -8.252 -25.189 1.00 84.88 108 ILE A N 1
ATOM 841 C CA . ILE A 1 108 ? 18.884 -7.858 -24.464 1.00 84.88 108 ILE A CA 1
ATOM 842 C C . ILE A 1 108 ? 18.732 -8.221 -22.989 1.00 84.88 108 ILE A C 1
ATOM 844 O O . ILE A 1 108 ? 17.901 -7.679 -22.260 1.00 84.88 108 ILE A O 1
ATOM 848 N N . LYS A 1 109 ? 19.600 -9.123 -22.527 1.00 85.31 109 LYS A N 1
ATOM 849 C CA . LYS A 1 109 ? 19.724 -9.456 -21.108 1.00 85.31 109 LYS A CA 1
ATOM 850 C C . LYS A 1 109 ? 20.368 -8.283 -20.374 1.00 85.31 109 LYS A C 1
ATOM 852 O O . LYS A 1 109 ? 21.586 -8.144 -20.377 1.00 85.31 109 LYS A O 1
ATOM 857 N N . ASN A 1 110 ? 19.540 -7.444 -19.762 1.00 84.12 110 ASN A N 1
ATOM 858 C CA . ASN A 1 110 ? 19.978 -6.348 -18.909 1.00 84.12 110 ASN A CA 1
ATOM 859 C C . ASN A 1 110 ? 19.380 -6.516 -17.506 1.00 84.12 110 ASN A C 1
ATOM 861 O O . ASN A 1 110 ? 18.171 -6.710 -17.354 1.00 84.12 110 ASN A O 1
ATOM 865 N N . GLU A 1 111 ? 20.232 -6.429 -16.486 1.00 87.44 111 GLU A N 1
ATOM 866 C CA . GLU A 1 111 ? 19.840 -6.510 -15.077 1.00 87.44 111 GLU A CA 1
ATOM 867 C C . GLU A 1 111 ? 18.795 -5.440 -14.725 1.00 87.44 111 GLU A C 1
ATOM 869 O O . GLU A 1 111 ? 17.840 -5.719 -14.000 1.00 87.44 111 GLU A O 1
ATOM 874 N N . TYR A 1 112 ? 18.900 -4.242 -15.311 1.00 85.94 112 TYR A N 1
ATOM 875 C CA . TYR A 1 112 ? 17.950 -3.152 -15.074 1.00 85.94 112 TYR A CA 1
ATOM 876 C C . TYR A 1 112 ? 16.549 -3.463 -15.611 1.00 85.94 112 TYR A C 1
ATOM 878 O O . TYR A 1 112 ? 15.555 -3.179 -14.943 1.00 85.94 112 TYR A O 1
ATOM 886 N N . THR A 1 113 ? 16.460 -4.102 -16.780 1.00 84.62 113 THR A N 1
ATOM 887 C CA . THR A 1 113 ? 15.181 -4.503 -17.381 1.00 84.62 113 THR A CA 1
ATOM 888 C C . THR A 1 113 ? 14.491 -5.575 -16.538 1.00 84.62 113 THR A C 1
ATOM 890 O O . THR A 1 113 ? 13.274 -5.540 -16.375 1.00 84.62 113 THR A O 1
ATOM 893 N N . ALA A 1 114 ? 15.255 -6.497 -15.942 1.00 87.56 114 ALA A N 1
ATOM 894 C CA . ALA A 1 114 ? 14.709 -7.505 -15.034 1.00 87.56 114 ALA A CA 1
ATOM 895 C C . ALA A 1 114 ? 14.121 -6.878 -13.758 1.00 87.56 114 ALA A C 1
ATOM 897 O O . ALA A 1 114 ? 13.012 -7.231 -13.354 1.00 87.56 114 ALA A O 1
ATOM 898 N N . VAL A 1 115 ? 14.827 -5.914 -13.153 1.00 88.56 115 VAL A N 1
ATOM 899 C CA . VAL A 1 115 ? 14.326 -5.183 -11.975 1.00 88.56 115 VAL A CA 1
ATOM 900 C C . VAL A 1 115 ? 13.059 -4.398 -12.312 1.00 88.56 115 VAL A C 1
ATOM 902 O O . VA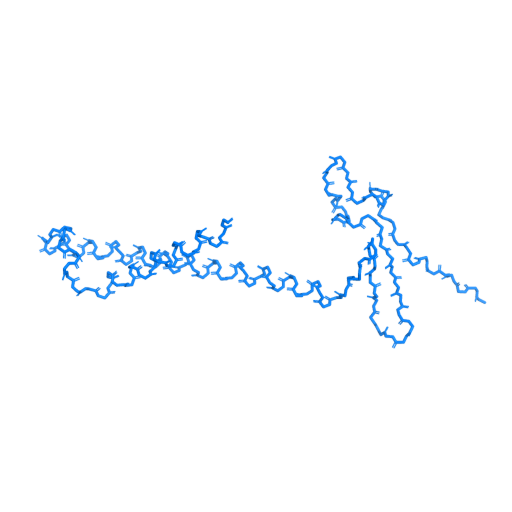L A 1 115 ? 12.123 -4.390 -11.515 1.00 88.56 115 VAL A O 1
ATOM 905 N N . TRP A 1 116 ? 12.984 -3.801 -13.504 1.00 88.62 116 TRP A N 1
ATOM 906 C CA . TRP A 1 116 ? 11.775 -3.120 -13.966 1.00 88.62 116 TRP A CA 1
ATOM 907 C C . TRP A 1 116 ? 10.581 -4.069 -14.151 1.00 88.62 116 TRP A C 1
ATOM 909 O O . TRP A 1 116 ? 9.483 -3.780 -13.679 1.00 88.62 116 TRP A O 1
ATOM 919 N N . TRP A 1 117 ? 10.771 -5.233 -14.780 1.00 88.75 117 TRP A N 1
ATOM 920 C CA . TRP A 1 117 ? 9.690 -6.222 -14.897 1.00 88.75 117 TRP A CA 1
ATOM 921 C C . TRP A 1 117 ? 9.182 -6.677 -13.527 1.00 88.75 117 TRP A C 1
ATOM 923 O O . TRP A 1 117 ? 7.978 -6.840 -13.325 1.00 88.75 117 TRP A O 1
ATOM 933 N N . LEU A 1 118 ? 10.094 -6.836 -12.565 1.00 91.56 118 LEU A N 1
ATOM 934 C CA . LEU A 1 118 ? 9.743 -7.204 -11.199 1.00 91.56 118 LEU A CA 1
ATOM 935 C C . LEU A 1 118 ? 8.986 -6.074 -10.484 1.00 91.56 118 LEU A C 1
ATOM 937 O O . LEU A 1 118 ? 8.003 -6.352 -9.798 1.00 91.56 118 LEU A O 1
ATOM 941 N N . SER A 1 119 ? 9.368 -4.806 -10.684 1.00 91.25 119 SER A N 1
ATOM 942 C CA . SER A 1 119 ? 8.614 -3.664 -10.146 1.00 91.25 119 SER A CA 1
ATOM 943 C C . SER A 1 119 ? 7.216 -3.565 -10.747 1.00 91.25 119 SER A C 1
ATOM 945 O O . SER A 1 119 ? 6.260 -3.324 -10.018 1.00 91.25 119 SER A O 1
ATOM 947 N N . LEU A 1 120 ? 7.071 -3.841 -12.044 1.00 88.94 120 LEU A N 1
ATOM 948 C CA . LEU A 1 120 ? 5.776 -3.833 -12.721 1.00 88.94 120 LEU A CA 1
ATOM 949 C C . LEU A 1 120 ? 4.839 -4.920 -12.169 1.00 88.94 120 LEU A C 1
ATOM 951 O O . LEU A 1 120 ? 3.668 -4.647 -11.905 1.00 88.94 120 LEU A O 1
ATOM 955 N N . LEU A 1 121 ? 5.349 -6.130 -11.917 1.00 91.88 121 LEU A N 1
ATOM 956 C CA . LEU A 1 121 ? 4.578 -7.195 -11.260 1.00 91.88 121 LEU A CA 1
ATOM 957 C C . LEU A 1 121 ? 4.142 -6.808 -9.840 1.00 91.88 121 LEU A C 1
ATOM 959 O O . LEU A 1 121 ? 3.011 -7.087 -9.438 1.00 91.88 121 LEU A O 1
ATOM 963 N N . VAL A 1 122 ? 5.025 -6.149 -9.089 1.00 89.62 122 VAL A N 1
ATOM 964 C CA . VAL A 1 122 ? 4.725 -5.636 -7.747 1.00 89.62 122 VAL A CA 1
ATOM 965 C C . VAL A 1 122 ? 3.614 -4.580 -7.787 1.00 89.62 122 VAL A C 1
ATOM 967 O O . VAL A 1 122 ? 2.686 -4.641 -6.976 1.00 89.62 122 VAL A O 1
ATOM 970 N N . ASP A 1 123 ? 3.659 -3.663 -8.751 1.00 85.38 123 ASP A N 1
ATOM 971 C CA . ASP A 1 123 ? 2.642 -2.622 -8.920 1.00 85.38 123 ASP A CA 1
ATOM 972 C C . ASP A 1 123 ? 1.283 -3.212 -9.327 1.00 85.38 123 ASP A C 1
ATOM 974 O O . ASP A 1 123 ? 0.245 -2.828 -8.782 1.00 85.38 123 ASP A O 1
ATOM 978 N N . MET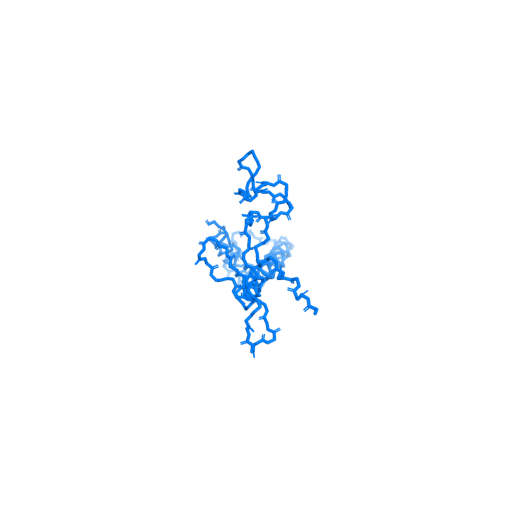 A 1 124 ? 1.264 -4.214 -10.213 1.00 89.38 124 MET A N 1
ATOM 979 C CA . MET A 1 124 ? 0.029 -4.931 -10.558 1.00 89.38 124 MET A CA 1
ATOM 980 C C . MET A 1 124 ? -0.587 -5.631 -9.338 1.00 89.38 124 MET A C 1
ATOM 982 O O . MET A 1 124 ? -1.803 -5.575 -9.136 1.00 89.38 124 MET A O 1
ATOM 986 N N . TYR A 1 125 ? 0.239 -6.250 -8.489 1.00 87.56 125 TYR A N 1
ATOM 987 C CA . TYR A 1 125 ? -0.221 -6.871 -7.247 1.00 87.56 125 TYR A CA 1
ATOM 988 C C . TYR A 1 125 ? -0.801 -5.846 -6.259 1.00 87.56 125 TYR A C 1
ATOM 990 O O . TYR A 1 125 ? -1.819 -6.113 -5.615 1.00 87.56 125 TYR A O 1
ATOM 998 N N . LEU A 1 126 ? -0.195 -4.657 -6.154 1.00 83.81 126 LEU A N 1
ATOM 999 C CA . LEU A 1 126 ? -0.724 -3.557 -5.343 1.00 83.81 126 LEU A CA 1
ATOM 1000 C C . LEU A 1 126 ? -2.128 -3.143 -5.786 1.00 83.81 126 LEU A C 1
ATOM 1002 O O . LEU A 1 126 ? -3.015 -3.019 -4.940 1.00 83.81 126 LEU A O 1
ATOM 1006 N N . ILE A 1 127 ? -2.330 -2.946 -7.091 1.00 85.50 127 ILE A N 1
ATOM 1007 C CA . ILE A 1 127 ? -3.623 -2.529 -7.651 1.00 85.50 127 ILE A CA 1
ATOM 1008 C C . ILE A 1 127 ? -4.696 -3.575 -7.341 1.00 85.50 127 ILE A C 1
ATOM 1010 O O . ILE A 1 127 ? -5.766 -3.218 -6.854 1.00 85.50 127 ILE A O 1
ATOM 1014 N N . TYR A 1 128 ? -4.390 -4.860 -7.545 1.00 88.31 128 TYR A N 1
ATOM 1015 C CA . TYR A 1 128 ? -5.309 -5.955 -7.222 1.00 88.31 128 TYR A CA 1
ATOM 1016 C C . TYR A 1 128 ? -5.685 -6.005 -5.735 1.00 88.31 128 TYR A C 1
ATOM 1018 O O . TYR A 1 128 ? -6.805 -6.358 -5.398 1.00 88.31 128 TYR A O 1
ATOM 1026 N N . ARG A 1 129 ? -4.757 -5.666 -4.832 1.00 80.69 129 ARG A N 1
ATOM 1027 C CA . ARG A 1 129 ? -4.987 -5.731 -3.381 1.00 80.69 129 ARG A CA 1
ATOM 1028 C C . ARG A 1 129 ? -5.756 -4.529 -2.823 1.00 80.69 129 ARG A C 1
ATOM 1030 O O . ARG A 1 129 ? -6.358 -4.638 -1.753 1.00 80.69 129 ARG A O 1
ATOM 1037 N N . ILE A 1 130 ? -5.604 -3.360 -3.442 1.00 77.75 130 ILE A N 1
ATOM 1038 C CA . ILE A 1 130 ? -6.236 -2.116 -2.980 1.00 77.75 130 ILE A CA 1
ATOM 1039 C C . ILE A 1 130 ? -7.715 -2.063 -3.388 1.00 77.75 130 ILE A C 1
ATOM 1041 O O . ILE A 1 130 ? -8.502 -1.487 -2.635 1.00 77.75 130 ILE A O 1
ATOM 1045 N N . ASN A 1 131 ? -8.062 -2.655 -4.535 1.00 67.44 131 ASN A N 1
ATOM 1046 C CA . ASN A 1 131 ? -9.437 -2.821 -5.020 1.00 67.44 131 ASN A CA 1
ATOM 1047 C C . ASN A 1 131 ? -10.142 -4.001 -4.335 1.00 67.44 131 ASN A C 1
ATOM 1049 O O . ASN A 1 131 ? -11.365 -3.889 -4.102 1.00 67.44 131 ASN A O 1
#

Secondary structure (DSSP, 8-state):
-------SEEE-TTTTTSSEETTEE-TTTTT--EEEEEE-TT-SSEEEEETTEEE-HHHHHHHHHHHHHHHHHHHHHHHHHHHHHHHHHHHHHHHHHTT--GGGGGTS--HHHHHHHHHHHHHHHHHHHH-

Organism: NCBI:txid1974615

Foldseek 3Di:
DPDPPPQQKDADPQCRLQQDDPPHGDPVCRSQGMWGWDPDVPDPDIWIDGPNDTDDPVVVVVVVVVVVVVVVVLVVLVVLLVVLVVLVVVVVVVCVVVVHDPVCLVVDDDPSVVSNVVSVVSVVVSVVVVD

InterPro domains:
  IPR036410 Heat shock protein DnaJ, cysteine-rich domain superfamily [SSF57938] (10-35)

Sequence (131 aa):
MIKKEANPIYVCPECAGLGNINGADCKQCAGLGVVLVLEAVGLKEKELYYWGRKLSYFKILEKRRERRIRVLLNALLFIFGLIGFLLLIKALYDLKSAGIGLADMINIKNEYTAVWWLSLLVDMYLIYRIN

pLDDT: mean 81.59, std 12.87, range [38.25, 95.06]

Radius of gyration: 27.56 Å; chains: 1; bounding box: 52×25×85 Å